Protein AF-A0A9E4AE15-F1 (afdb_monomer)

Structure (mmCIF, N/CA/C/O backbone):
data_AF-A0A9E4AE15-F1
#
_entry.id   AF-A0A9E4AE15-F1
#
loop_
_atom_site.group_PDB
_atom_site.id
_atom_site.type_symbol
_atom_site.label_atom_id
_atom_site.label_alt_id
_atom_site.label_comp_id
_atom_site.label_asym_id
_atom_site.label_entity_id
_atom_site.label_seq_id
_atom_site.pdbx_PDB_ins_code
_atom_site.Cartn_x
_atom_site.Cartn_y
_atom_site.Cartn_z
_atom_site.occupancy
_atom_site.B_iso_or_equiv
_atom_site.auth_seq_id
_atom_site.auth_comp_id
_atom_site.auth_asym_id
_atom_site.auth_atom_id
_atom_site.pdbx_PDB_model_num
ATOM 1 N N . MET A 1 1 ? 29.518 -0.902 -7.854 1.00 63.91 1 MET A N 1
ATOM 2 C CA . MET A 1 1 ? 28.592 0.048 -7.185 1.00 63.91 1 MET A CA 1
ATOM 3 C C . MET A 1 1 ? 27.172 0.017 -7.754 1.00 63.91 1 MET A C 1
ATOM 5 O O . MET A 1 1 ? 26.264 -0.222 -6.973 1.00 63.91 1 MET A O 1
ATOM 9 N N . ARG A 1 2 ? 26.954 0.190 -9.071 1.00 72.88 2 ARG A N 1
ATOM 10 C CA . ARG A 1 2 ? 25.607 0.233 -9.698 1.00 72.88 2 ARG A CA 1
ATOM 11 C C . ARG A 1 2 ? 24.702 -0.959 -9.335 1.00 72.88 2 ARG A C 1
ATOM 13 O O . ARG A 1 2 ? 23.589 -0.751 -8.871 1.00 72.88 2 ARG A O 1
ATOM 20 N N . THR A 1 3 ? 25.216 -2.186 -9.432 1.00 82.12 3 THR A N 1
ATOM 21 C CA . THR A 1 3 ? 24.470 -3.422 -9.118 1.00 82.12 3 THR A CA 1
ATOM 22 C C . THR A 1 3 ? 24.067 -3.525 -7.645 1.00 82.12 3 THR A C 1
ATOM 24 O O . THR A 1 3 ? 22.984 -4.000 -7.327 1.00 82.12 3 THR A O 1
ATOM 27 N N . PHE A 1 4 ? 24.924 -3.046 -6.737 1.00 89.56 4 PHE A N 1
ATOM 28 C CA . PHE A 1 4 ? 24.644 -3.051 -5.300 1.00 89.56 4 PHE A CA 1
ATOM 29 C C . PHE A 1 4 ? 23.526 -2.063 -4.947 1.00 89.56 4 PHE A C 1
ATOM 31 O O . PHE A 1 4 ? 22.602 -2.419 -4.225 1.00 89.56 4 PHE A O 1
ATOM 38 N N . VAL A 1 5 ? 23.574 -0.847 -5.505 1.00 88.19 5 VAL A N 1
ATOM 39 C CA . VAL A 1 5 ? 22.534 0.177 -5.301 1.00 88.19 5 VAL A CA 1
ATOM 40 C C . VAL A 1 5 ? 21.187 -0.295 -5.850 1.00 88.19 5 VAL A C 1
ATOM 42 O O . VAL A 1 5 ? 20.166 -0.156 -5.181 1.00 88.19 5 VAL A O 1
ATOM 45 N N . GLU A 1 6 ? 21.179 -0.908 -7.034 1.00 88.50 6 GLU A N 1
ATOM 46 C CA . GLU A 1 6 ? 19.962 -1.467 -7.625 1.00 88.50 6 GLU A CA 1
ATOM 47 C C . GLU A 1 6 ? 19.364 -2.589 -6.761 1.00 88.50 6 GLU A C 1
ATOM 49 O O . GLU A 1 6 ? 18.164 -2.580 -6.477 1.00 88.50 6 GLU A O 1
ATOM 54 N N . LEU A 1 7 ? 20.192 -3.528 -6.289 1.00 90.88 7 LEU A N 1
ATOM 55 C CA . LEU A 1 7 ? 19.749 -4.612 -5.410 1.00 90.88 7 LEU A CA 1
ATOM 56 C C . LEU A 1 7 ? 19.210 -4.081 -4.077 1.00 90.88 7 LEU A C 1
ATOM 58 O O . LEU A 1 7 ? 18.191 -4.568 -3.581 1.00 90.88 7 LEU A O 1
ATOM 62 N N . PHE A 1 8 ? 19.870 -3.069 -3.516 1.00 93.25 8 PHE A N 1
ATOM 63 C CA . PHE A 1 8 ? 19.439 -2.410 -2.291 1.00 93.25 8 PHE A CA 1
ATOM 64 C C . PHE A 1 8 ? 18.065 -1.753 -2.467 1.00 93.25 8 PHE A C 1
ATOM 66 O O . PHE A 1 8 ? 17.160 -2.007 -1.676 1.00 93.25 8 PHE A O 1
ATOM 73 N N . LEU A 1 9 ? 17.858 -0.988 -3.543 1.00 93.56 9 LEU A N 1
ATOM 74 C CA . LEU A 1 9 ? 16.573 -0.345 -3.839 1.00 93.56 9 LEU A CA 1
ATOM 75 C C . LEU A 1 9 ? 15.449 -1.357 -4.077 1.00 93.56 9 LEU A C 1
ATOM 77 O O . LEU A 1 9 ? 14.346 -1.177 -3.561 1.00 93.56 9 LEU A O 1
ATOM 81 N N . ARG A 1 10 ? 15.724 -2.441 -4.813 1.00 91.62 10 ARG A N 1
ATOM 82 C CA . ARG A 1 10 ? 14.761 -3.536 -5.019 1.00 91.62 10 ARG A CA 1
ATOM 83 C C . ARG A 1 10 ? 14.412 -4.228 -3.699 1.00 91.62 10 ARG A C 1
ATOM 85 O O . ARG A 1 10 ? 13.242 -4.514 -3.461 1.00 91.62 10 ARG A O 1
ATOM 92 N N . SER A 1 11 ? 15.398 -4.441 -2.825 1.00 94.69 11 SER A N 1
ATOM 93 C CA . SER A 1 11 ? 15.186 -5.001 -1.483 1.00 94.69 11 SER A CA 1
ATOM 94 C C . SER A 1 11 ? 14.332 -4.079 -0.615 1.00 94.69 11 SER A C 1
ATOM 96 O O . SER A 1 11 ? 13.367 -4.535 -0.008 1.00 94.69 11 SER A O 1
ATOM 98 N N . LEU A 1 12 ? 14.623 -2.773 -0.606 1.00 95.25 12 LEU A N 1
ATOM 99 C CA . LEU A 1 12 ? 13.816 -1.780 0.106 1.00 95.25 12 LEU A CA 1
ATOM 100 C C . LEU A 1 12 ? 12.376 -1.734 -0.414 1.00 95.25 12 LEU A C 1
ATOM 102 O O . LEU A 1 12 ? 11.444 -1.717 0.388 1.00 95.25 12 LEU A O 1
ATOM 106 N N . HIS A 1 13 ? 12.186 -1.757 -1.736 1.00 94.94 13 HIS A N 1
ATOM 107 C CA . HIS A 1 13 ? 10.857 -1.809 -2.346 1.00 94.94 13 HIS A CA 1
ATOM 108 C C . HIS A 1 13 ? 10.092 -3.064 -1.914 1.00 94.94 13 HIS A C 1
ATOM 110 O O . HIS A 1 13 ? 8.923 -2.983 -1.542 1.00 94.94 13 HIS A O 1
ATOM 116 N N . LEU A 1 14 ? 10.755 -4.224 -1.927 1.00 93.75 14 LEU A N 1
ATOM 117 C CA . LEU A 1 14 ? 10.157 -5.492 -1.523 1.00 93.75 14 LEU A CA 1
ATOM 118 C C . LEU A 1 14 ? 9.775 -5.496 -0.038 1.00 93.75 14 LEU A C 1
ATOM 120 O O . LEU A 1 14 ? 8.661 -5.893 0.295 1.00 93.75 14 LEU A O 1
ATOM 124 N N . ILE A 1 15 ? 10.653 -5.017 0.848 1.00 94.88 15 ILE A N 1
ATOM 125 C CA . ILE A 1 15 ? 10.358 -4.895 2.284 1.00 94.88 15 ILE A CA 1
ATOM 126 C C . ILE A 1 15 ? 9.158 -3.972 2.495 1.00 94.88 15 ILE A C 1
ATOM 128 O O . ILE A 1 15 ? 8.216 -4.347 3.192 1.00 94.88 15 ILE A O 1
ATOM 132 N N . ALA A 1 16 ? 9.147 -2.804 1.848 1.00 95.19 16 ALA A N 1
ATOM 133 C CA . ALA A 1 16 ? 8.023 -1.879 1.931 1.00 95.19 16 ALA A CA 1
ATOM 134 C C . ALA A 1 16 ? 6.722 -2.521 1.423 1.00 95.19 16 ALA A C 1
ATOM 136 O O . ALA A 1 16 ? 5.670 -2.329 2.029 1.00 95.19 16 ALA A O 1
ATOM 137 N N . ALA A 1 1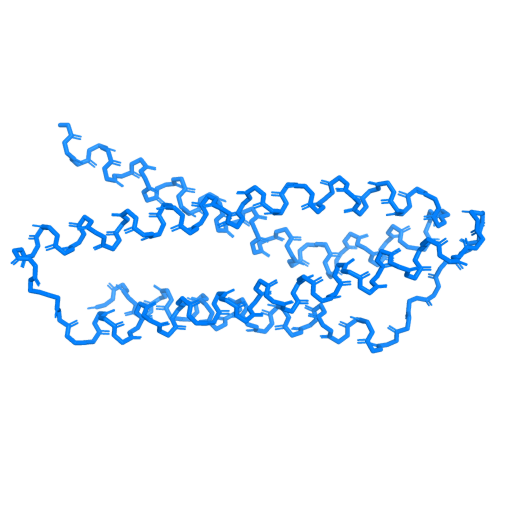7 ? 6.788 -3.340 0.368 1.00 94.25 17 ALA A N 1
ATOM 138 C CA . ALA A 1 17 ? 5.634 -4.060 -0.169 1.00 94.25 17 ALA A CA 1
ATOM 139 C C . ALA A 1 17 ? 5.111 -5.117 0.810 1.00 94.25 17 ALA A C 1
ATOM 141 O O . ALA A 1 17 ? 3.900 -5.213 1.006 1.00 94.25 17 ALA A O 1
ATOM 142 N N . ILE A 1 18 ? 6.006 -5.875 1.451 1.00 94.50 18 ILE A N 1
ATOM 143 C CA . ILE A 1 18 ? 5.655 -6.883 2.460 1.00 94.50 18 ILE A CA 1
ATOM 144 C C . ILE A 1 18 ? 5.009 -6.213 3.672 1.00 94.50 18 ILE A C 1
ATOM 146 O O . ILE A 1 18 ? 3.926 -6.622 4.088 1.00 94.50 18 ILE A O 1
ATOM 150 N N . VAL A 1 19 ? 5.633 -5.167 4.217 1.00 93.94 19 VAL A N 1
ATOM 151 C CA . VAL A 1 19 ? 5.109 -4.448 5.388 1.00 93.94 19 VAL A CA 1
ATOM 152 C C . VAL A 1 19 ? 3.771 -3.789 5.059 1.00 93.94 19 VAL A C 1
ATOM 154 O O . VAL A 1 19 ? 2.835 -3.877 5.852 1.00 93.94 19 VAL A O 1
ATOM 157 N N . TRP A 1 20 ? 3.643 -3.185 3.876 1.00 93.12 20 TRP A N 1
ATOM 158 C CA . TRP A 1 20 ? 2.395 -2.594 3.407 1.00 93.12 20 TRP A CA 1
ATOM 159 C C . TRP A 1 20 ? 1.291 -3.638 3.243 1.00 93.12 20 TRP A C 1
ATOM 161 O O . TRP A 1 20 ? 0.288 -3.614 3.953 1.00 93.12 20 TRP A O 1
ATOM 171 N N . PHE A 1 21 ? 1.450 -4.547 2.278 1.00 92.62 21 PHE A N 1
ATOM 172 C CA . PHE A 1 21 ? 0.377 -5.448 1.873 1.00 92.62 21 PHE A CA 1
ATOM 173 C C . PHE A 1 21 ? 0.124 -6.497 2.949 1.00 92.62 21 PHE A C 1
ATOM 175 O O . PHE A 1 21 ? -1.024 -6.700 3.339 1.00 92.62 21 PHE A O 1
ATOM 182 N N . GLY A 1 22 ? 1.189 -7.078 3.507 1.00 92.88 22 GLY A N 1
ATOM 183 C CA . GLY A 1 22 ? 1.102 -7.974 4.655 1.00 92.88 22 GLY A CA 1
ATOM 184 C C . GLY A 1 22 ? 0.479 -7.288 5.868 1.00 92.88 22 GLY A C 1
ATOM 185 O O . GLY A 1 22 ? -0.386 -7.874 6.511 1.00 92.88 22 GLY A O 1
ATOM 186 N N . GLY A 1 23 ? 0.817 -6.022 6.132 1.00 91.38 23 GLY A N 1
ATOM 187 C CA . GLY A 1 23 ? 0.186 -5.228 7.186 1.00 91.38 23 GLY A CA 1
ATOM 188 C C . GLY A 1 23 ? -1.309 -5.001 6.954 1.00 91.38 23 GLY A C 1
ATOM 189 O O . GLY A 1 23 ? -2.100 -5.120 7.890 1.00 91.38 23 GLY A O 1
ATOM 190 N N . VAL A 1 24 ? -1.738 -4.725 5.719 1.00 91.19 24 VAL A N 1
ATOM 191 C CA . VAL A 1 24 ? -3.166 -4.598 5.371 1.00 91.19 24 VAL A CA 1
ATOM 192 C C . VAL A 1 24 ? -3.897 -5.935 5.532 1.00 91.19 24 VAL A C 1
ATOM 194 O O . VAL A 1 24 ? -4.969 -5.958 6.136 1.00 91.19 24 VAL A O 1
ATOM 197 N N . VAL A 1 25 ? -3.322 -7.044 5.061 1.00 92.69 25 VAL A N 1
ATOM 198 C CA . VAL A 1 25 ? -3.882 -8.401 5.224 1.00 92.69 25 VAL A CA 1
ATOM 199 C C . VAL A 1 25 ? -4.024 -8.749 6.704 1.00 92.69 25 VAL A C 1
ATOM 201 O O . VAL A 1 25 ? -5.124 -9.051 7.168 1.00 92.69 25 VAL A O 1
ATOM 204 N N . PHE A 1 26 ? -2.933 -8.633 7.460 1.00 91.88 26 PHE A N 1
ATOM 205 C CA . PHE A 1 26 ? -2.894 -8.928 8.888 1.00 91.88 26 PHE A CA 1
ATOM 206 C C . PHE A 1 26 ? -3.871 -8.056 9.680 1.00 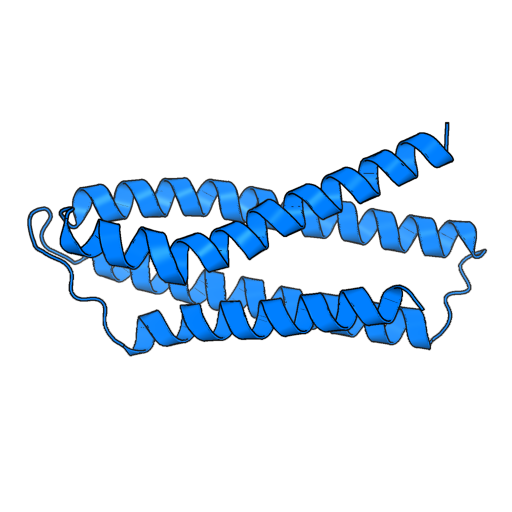91.88 26 PHE A C 1
ATOM 208 O O . PHE A 1 26 ? -4.653 -8.566 10.481 1.00 91.88 26 PHE A O 1
ATOM 215 N N . SER A 1 27 ? -3.878 -6.743 9.437 1.00 89.12 27 SER A N 1
ATOM 216 C CA . SER A 1 27 ? -4.774 -5.830 10.151 1.00 89.12 27 SER A CA 1
ATOM 217 C C . SER A 1 27 ? -6.244 -6.082 9.832 1.00 89.12 27 SER A C 1
ATOM 219 O O . SER A 1 27 ? -7.062 -6.062 10.748 1.00 89.12 27 SER A O 1
ATOM 221 N N . THR A 1 28 ? -6.583 -6.353 8.571 1.00 88.69 28 THR A N 1
ATOM 222 C CA . THR A 1 28 ? -7.977 -6.528 8.135 1.00 88.69 28 THR A CA 1
ATOM 223 C C . THR A 1 28 ? -8.559 -7.864 8.586 1.00 88.69 28 THR A C 1
ATOM 225 O O . THR A 1 28 ? -9.706 -7.904 9.026 1.00 88.69 28 THR A O 1
ATOM 228 N N . LEU A 1 29 ? -7.781 -8.946 8.489 1.00 90.31 29 LEU A N 1
ATOM 229 C CA . LEU A 1 29 ? -8.278 -10.305 8.724 1.00 90.31 29 LEU A CA 1
ATOM 230 C C . LEU A 1 29 ? -8.055 -10.802 10.154 1.00 90.31 29 LEU A C 1
ATOM 232 O O . LEU A 1 29 ? -8.801 -11.664 10.607 1.00 90.31 29 LEU A O 1
ATOM 236 N N . ILE A 1 30 ? -7.042 -10.286 10.857 1.00 92.38 30 ILE A N 1
ATOM 237 C CA . ILE A 1 30 ? -6.612 -10.833 12.151 1.00 92.38 30 ILE A CA 1
ATOM 238 C C . ILE A 1 30 ? -6.667 -9.760 13.237 1.00 92.38 30 ILE A C 1
ATOM 240 O O . ILE A 1 30 ? -7.475 -9.856 14.160 1.00 92.38 30 ILE A O 1
ATOM 244 N N . ALA A 1 31 ? -5.840 -8.716 13.134 1.00 90.62 31 ALA A N 1
ATOM 245 C CA . ALA A 1 31 ? -5.635 -7.801 14.255 1.00 90.62 31 ALA A CA 1
ATOM 246 C C . ALA A 1 31 ? -6.887 -6.978 14.583 1.00 90.62 31 ALA A C 1
ATOM 248 O O . ALA A 1 31 ? -7.342 -6.993 15.722 1.00 90.62 31 ALA A O 1
ATOM 249 N N . MET A 1 32 ? -7.484 -6.281 13.610 1.00 88.44 32 MET A N 1
ATOM 250 C CA . MET A 1 32 ? -8.643 -5.424 13.888 1.00 88.44 32 MET A CA 1
ATOM 251 C C . MET A 1 32 ? -9.870 -6.204 14.372 1.00 88.44 32 MET A C 1
ATOM 253 O O . MET A 1 32 ? -10.496 -5.729 15.315 1.00 88.44 32 MET A O 1
ATOM 257 N N . PRO A 1 33 ? -10.227 -7.379 13.815 1.00 88.50 33 PRO A N 1
ATOM 258 C CA . PRO A 1 33 ? -11.297 -8.202 14.375 1.00 88.50 33 PRO A CA 1
ATOM 259 C C . PRO A 1 33 ? -11.110 -8.525 15.863 1.00 88.50 33 PRO A C 1
ATOM 261 O O . PRO A 1 33 ? -12.057 -8.374 16.631 1.00 88.50 33 PRO A O 1
ATOM 264 N N . ILE A 1 34 ? -9.894 -8.898 16.279 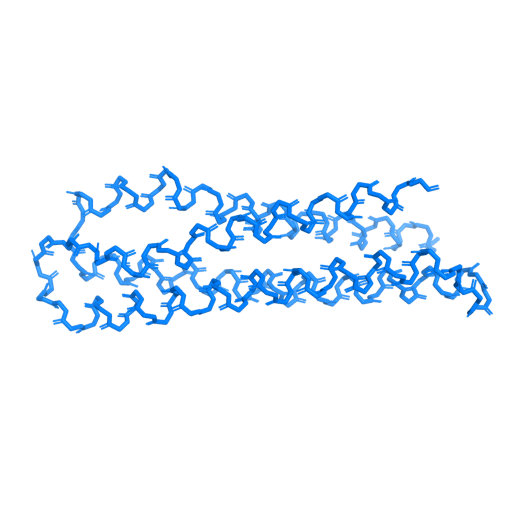1.00 90.69 34 ILE A N 1
ATOM 265 C CA . ILE A 1 34 ? -9.586 -9.232 17.678 1.00 90.69 34 ILE A CA 1
ATOM 266 C C . ILE A 1 34 ? -9.609 -7.975 18.551 1.00 90.69 34 ILE A C 1
ATOM 268 O O . ILE A 1 34 ? -10.279 -7.933 19.581 1.00 90.69 34 ILE A O 1
ATOM 272 N N . VAL A 1 35 ? -8.899 -6.925 18.140 1.00 90.88 35 VAL A N 1
ATOM 273 C CA . VAL A 1 35 ? -8.725 -5.715 18.952 1.00 90.88 35 VAL A CA 1
ATOM 274 C C . VAL A 1 35 ? -10.063 -4.986 19.140 1.00 90.88 35 VAL A C 1
ATOM 276 O O . VAL A 1 35 ? -10.358 -4.540 20.244 1.00 90.88 35 VAL A O 1
ATOM 279 N N . ARG A 1 36 ? -10.934 -4.949 18.120 1.00 89.81 36 ARG A N 1
ATOM 280 C CA . ARG A 1 36 ? -12.278 -4.333 18.206 1.00 89.81 36 ARG A CA 1
ATOM 281 C C . AR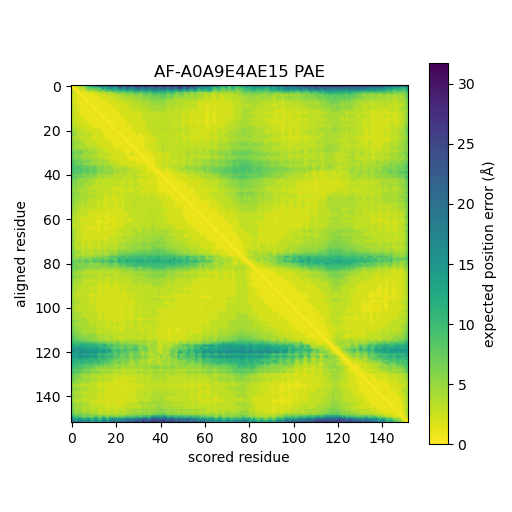G A 1 36 ? -13.200 -4.982 19.234 1.00 89.81 36 ARG A C 1
ATOM 283 O O . ARG A 1 36 ? -14.103 -4.322 19.732 1.00 89.81 36 ARG A O 1
ATOM 290 N N . GLN A 1 37 ? -13.013 -6.269 19.511 1.00 88.31 37 GLN A N 1
ATOM 291 C CA . GLN A 1 37 ? -13.834 -6.993 20.485 1.00 88.31 37 GLN A CA 1
ATOM 292 C C . GLN A 1 37 ? -13.371 -6.761 21.926 1.00 88.31 37 GLN A C 1
ATOM 294 O O . GLN A 1 37 ? -14.165 -6.924 22.851 1.00 88.31 37 GLN A O 1
ATOM 299 N N . ASN A 1 38 ? -12.101 -6.393 22.106 1.00 91.50 38 ASN A N 1
ATOM 300 C CA . ASN A 1 38 ? -11.443 -6.379 23.409 1.00 91.50 38 ASN A CA 1
ATOM 301 C C . ASN A 1 38 ? -11.082 -4.975 23.903 1.00 91.50 38 ASN A C 1
ATOM 303 O O . ASN A 1 38 ? -10.885 -4.811 25.102 1.00 91.50 38 ASN A O 1
ATOM 307 N N . LEU A 1 39 ? -11.004 -3.978 23.015 1.00 92.19 39 LEU A N 1
ATOM 308 C CA . LEU A 1 39 ? -10.613 -2.615 23.370 1.00 92.19 39 LEU A CA 1
ATOM 309 C C . LEU A 1 39 ? -11.754 -1.598 23.204 1.00 92.19 39 LEU A C 1
ATOM 311 O O . LEU A 1 39 ? -12.582 -1.740 22.297 1.00 92.19 39 LEU A O 1
ATOM 315 N N . PRO A 1 40 ? -11.780 -0.554 24.051 1.00 93.44 40 PRO A N 1
ATOM 316 C CA . PRO A 1 40 ? -12.697 0.571 23.920 1.00 93.44 40 PRO A CA 1
ATOM 317 C C . PRO A 1 40 ? -12.360 1.451 22.702 1.00 93.44 40 PRO A C 1
ATOM 319 O O . PRO A 1 40 ? -11.274 1.373 22.117 1.00 93.44 40 PRO A O 1
ATOM 322 N N . ALA A 1 41 ? -13.302 2.313 22.311 1.00 91.19 41 ALA A N 1
ATOM 323 C CA . ALA A 1 41 ? -13.182 3.172 21.131 1.00 91.19 41 ALA A CA 1
ATOM 324 C C . ALA A 1 41 ? -11.935 4.076 21.149 1.00 91.19 41 ALA A C 1
ATOM 326 O O . ALA A 1 41 ? -11.305 4.269 20.104 1.00 91.19 41 ALA A O 1
ATOM 327 N N . GLN A 1 42 ? -11.558 4.597 22.321 1.00 92.19 42 GLN A N 1
ATOM 328 C CA . GLN A 1 42 ? -10.392 5.476 22.474 1.00 92.19 42 GLN A CA 1
ATOM 329 C C . GLN A 1 42 ? -9.065 4.774 22.132 1.00 92.19 42 GLN A C 1
ATOM 331 O O . GLN A 1 42 ? -8.270 5.298 21.348 1.00 92.19 42 GLN A O 1
ATOM 336 N N . ASP A 1 43 ? -8.869 3.548 22.618 1.00 93.81 43 ASP A N 1
ATOM 337 C CA . ASP A 1 43 ? -7.642 2.780 22.382 1.00 93.81 43 ASP A CA 1
ATOM 338 C C . ASP A 1 43 ? -7.565 2.335 20.916 1.00 93.81 43 ASP A C 1
ATOM 340 O O . ASP A 1 43 ? -6.505 2.364 20.281 1.00 93.81 43 ASP A O 1
ATOM 344 N N . LEU A 1 44 ? -8.716 1.984 20.328 1.00 93.31 44 LEU A N 1
ATOM 345 C CA . LEU A 1 44 ? -8.827 1.681 18.901 1.00 93.31 44 LEU A CA 1
ATOM 346 C C . LEU A 1 44 ? -8.417 2.871 18.029 1.00 93.31 44 LEU A C 1
ATOM 348 O O . LEU A 1 44 ? -7.763 2.678 16.998 1.00 93.31 44 LEU A O 1
ATOM 352 N N . LEU A 1 45 ? -8.790 4.090 18.425 1.00 93.50 45 LEU A N 1
ATOM 353 C CA . LEU A 1 45 ? -8.437 5.312 17.708 1.00 93.50 45 LEU A CA 1
ATOM 354 C C . LEU A 1 45 ? -6.930 5.578 17.771 1.00 93.50 45 LEU A C 1
ATOM 356 O O . LEU A 1 45 ? -6.326 5.905 16.743 1.00 93.50 45 LEU A O 1
ATOM 360 N N . GLU A 1 46 ? -6.308 5.393 18.937 1.00 93.56 46 GLU A N 1
ATOM 361 C CA . GLU A 1 46 ? -4.860 5.546 19.093 1.00 93.56 46 GLU A CA 1
ATOM 362 C C . GLU A 1 46 ? -4.094 4.541 18.218 1.00 93.56 46 GLU A C 1
ATOM 364 O O . GLU A 1 46 ? -3.232 4.929 17.416 1.00 93.56 46 GLU A O 1
ATOM 369 N N . ILE A 1 47 ? -4.460 3.256 18.299 1.00 92.62 47 ILE A N 1
ATOM 370 C CA . ILE A 1 47 ? -3.857 2.186 17.493 1.00 92.62 47 ILE A CA 1
ATOM 371 C C . ILE A 1 47 ? -4.022 2.484 16.000 1.00 92.62 47 ILE A C 1
ATOM 373 O O . ILE A 1 47 ? -3.057 2.388 15.233 1.00 92.62 47 ILE A O 1
ATOM 377 N N . HIS A 1 48 ? -5.223 2.889 15.575 1.00 92.19 48 HIS A N 1
ATOM 378 C CA . HIS A 1 48 ? -5.498 3.225 14.178 1.00 92.19 48 HIS A CA 1
ATOM 379 C C . HIS A 1 48 ? -4.650 4.402 13.688 1.00 92.19 48 HIS A C 1
ATOM 381 O O . HIS A 1 48 ? -4.084 4.341 12.594 1.00 92.19 48 HIS A O 1
ATOM 387 N N . ASN A 1 49 ? -4.501 5.456 14.492 1.00 92.69 49 ASN A N 1
ATOM 388 C CA . ASN A 1 49 ? -3.694 6.623 14.132 1.00 92.69 49 ASN A CA 1
ATOM 389 C C . ASN A 1 49 ? -2.203 6.282 14.005 1.00 92.69 49 ASN A C 1
ATOM 391 O O . ASN A 1 49 ? -1.553 6.717 13.044 1.00 92.69 49 ASN A O 1
ATOM 395 N N . ARG A 1 50 ? -1.676 5.452 14.914 1.00 92.12 50 ARG A N 1
ATOM 396 C CA . ARG A 1 50 ? -0.299 4.937 14.842 1.00 92.12 50 ARG A CA 1
ATOM 397 C C . ARG A 1 50 ? -0.088 4.092 13.589 1.00 92.12 50 ARG A C 1
ATOM 399 O O . ARG A 1 50 ? 0.857 4.331 12.836 1.00 92.12 50 ARG A O 1
ATOM 406 N N . PHE A 1 51 ? -0.999 3.161 13.311 1.00 89.62 51 PHE A N 1
ATOM 407 C CA . PHE A 1 51 ? -0.940 2.330 12.108 1.00 89.62 51 PHE A CA 1
ATOM 408 C C . PHE A 1 51 ? -1.011 3.176 10.829 1.00 89.62 51 PHE A C 1
ATOM 410 O O . PHE A 1 51 ? -0.226 2.985 9.900 1.00 89.62 51 PHE A O 1
ATOM 417 N N . ARG A 1 52 ? -1.880 4.193 10.801 1.00 91.12 52 ARG A N 1
ATOM 418 C CA . ARG A 1 52 ? -2.026 5.109 9.663 1.00 91.12 52 ARG A CA 1
ATOM 419 C C . ARG A 1 52 ? -0.741 5.878 9.350 1.00 91.12 52 ARG A C 1
ATOM 421 O O . ARG A 1 52 ? -0.494 6.209 8.189 1.00 91.12 52 ARG A O 1
ATOM 428 N N . HIS A 1 53 ? 0.060 6.218 10.359 1.00 92.25 53 HIS A N 1
ATOM 429 C CA . HIS A 1 53 ? 1.359 6.857 10.150 1.00 92.25 53 HIS A CA 1
ATOM 430 C C . HIS A 1 53 ? 2.339 5.917 9.432 1.00 92.25 53 HIS A C 1
ATOM 432 O O . HIS A 1 53 ? 2.858 6.281 8.377 1.00 92.25 53 HIS A O 1
ATOM 438 N N . TRP A 1 54 ? 2.505 4.694 9.941 1.00 91.94 54 TRP A N 1
ATOM 439 C CA . TRP A 1 54 ? 3.384 3.684 9.343 1.00 91.94 54 TRP A CA 1
ATOM 440 C C . TRP A 1 54 ? 2.986 3.311 7.927 1.00 91.94 54 TRP A C 1
ATOM 442 O O . TRP A 1 54 ? 3.838 3.261 7.042 1.00 91.94 54 TRP A O 1
ATOM 452 N N . ILE A 1 55 ? 1.688 3.118 7.699 1.00 89.94 55 ILE A N 1
ATOM 453 C CA . ILE A 1 55 ? 1.184 2.842 6.365 1.00 89.94 55 ILE A CA 1
ATOM 454 C C . ILE A 1 55 ? 1.553 4.006 5.444 1.00 89.94 55 ILE A C 1
ATOM 456 O O . ILE A 1 55 ? 2.298 3.789 4.504 1.00 89.94 55 ILE A O 1
ATOM 460 N N . ARG A 1 56 ? 1.209 5.265 5.747 1.00 92.19 56 ARG A N 1
ATOM 461 C CA . ARG A 1 56 ? 1.608 6.405 4.889 1.00 92.19 56 ARG A CA 1
ATOM 462 C C . ARG A 1 56 ? 3.104 6.434 4.556 1.00 92.19 56 ARG A C 1
ATOM 464 O O . ARG A 1 56 ? 3.445 6.704 3.405 1.00 92.19 56 ARG A O 1
ATOM 471 N N . LEU A 1 57 ? 3.978 6.131 5.514 1.00 94.25 57 LEU A N 1
ATOM 472 C CA . LEU A 1 57 ? 5.419 6.031 5.267 1.00 94.25 57 LEU A CA 1
ATOM 473 C C . LEU A 1 57 ? 5.729 4.951 4.217 1.00 94.25 57 LEU A C 1
ATOM 475 O O . LEU A 1 57 ? 6.438 5.220 3.247 1.00 94.25 57 LEU A O 1
ATOM 479 N N . MET A 1 58 ? 5.120 3.772 4.345 1.00 94.50 58 MET A N 1
ATOM 480 C CA . MET A 1 58 ? 5.245 2.685 3.373 1.00 94.50 58 MET A CA 1
ATOM 481 C C . MET A 1 58 ? 4.673 3.038 1.977 1.00 94.50 58 MET A C 1
ATOM 483 O O . MET A 1 58 ? 5.288 2.618 0.999 1.00 94.50 58 MET A O 1
ATOM 487 N N . ILE A 1 59 ? 3.592 3.846 1.834 1.00 93.56 59 ILE A N 1
ATOM 488 C CA . ILE A 1 59 ? 3.127 4.331 0.495 1.00 93.56 59 ILE A CA 1
ATOM 489 C C . ILE A 1 59 ? 4.289 5.040 -0.176 1.00 93.56 59 ILE A C 1
ATOM 491 O O . ILE A 1 59 ? 4.653 4.737 -1.309 1.00 93.56 59 ILE A O 1
ATOM 495 N N . ASN A 1 60 ? 4.825 6.036 0.528 1.00 95.38 60 ASN A N 1
ATOM 496 C CA . ASN A 1 60 ? 5.825 6.933 -0.024 1.00 95.38 60 ASN A CA 1
ATOM 497 C C . ASN A 1 60 ? 7.082 6.151 -0.390 1.00 95.38 60 ASN A C 1
ATOM 499 O O . ASN A 1 60 ? 7.617 6.324 -1.481 1.00 95.38 60 ASN A O 1
ATOM 503 N N . MET A 1 61 ? 7.496 5.226 0.477 1.00 96.06 61 MET A N 1
ATOM 504 C CA . MET A 1 61 ? 8.622 4.343 0.205 1.00 96.06 61 MET A CA 1
ATOM 505 C C . MET A 1 61 ? 8.390 3.495 -1.050 1.00 96.06 61 MET A C 1
ATOM 507 O O . MET A 1 61 ? 9.284 3.416 -1.888 1.00 96.06 61 MET A O 1
ATOM 511 N N . LEU A 1 62 ? 7.196 2.921 -1.230 1.00 95.94 62 LEU A N 1
ATOM 512 C CA . LEU A 1 62 ? 6.840 2.142 -2.420 1.00 95.94 62 LEU A CA 1
ATOM 513 C C . LEU A 1 62 ? 6.826 2.973 -3.702 1.00 95.94 62 LEU A C 1
ATOM 515 O O . LEU A 1 62 ? 7.375 2.528 -4.709 1.00 95.94 62 LEU A O 1
ATOM 519 N N . LEU A 1 63 ? 6.242 4.172 -3.667 1.00 95.38 63 LEU A N 1
ATOM 520 C CA . LEU A 1 63 ? 6.201 5.072 -4.821 1.00 95.38 63 LEU A CA 1
ATOM 521 C C . LEU A 1 63 ? 7.603 5.531 -5.223 1.00 95.38 63 LEU A C 1
ATOM 523 O O . LEU A 1 63 ? 7.962 5.441 -6.395 1.00 95.38 63 LEU A O 1
ATOM 527 N N . LEU A 1 64 ? 8.411 5.966 -4.253 1.00 96.06 64 LEU A N 1
ATOM 528 C CA . LEU A 1 64 ? 9.772 6.438 -4.501 1.00 96.06 64 LEU A CA 1
ATOM 529 C C . LEU A 1 64 ? 10.654 5.311 -5.034 1.00 96.06 64 LEU A C 1
ATOM 531 O O . LEU A 1 64 ? 11.234 5.429 -6.109 1.00 96.06 64 LEU A O 1
ATOM 535 N N . THR A 1 65 ? 10.725 4.190 -4.314 1.00 95.38 65 THR A N 1
ATOM 536 C CA . THR A 1 65 ? 11.567 3.061 -4.734 1.00 95.38 65 THR A CA 1
ATOM 537 C C . THR A 1 65 ? 11.068 2.434 -6.035 1.00 95.38 65 THR A C 1
ATOM 539 O O . THR A 1 65 ? 11.883 2.075 -6.878 1.00 95.38 65 THR A O 1
ATOM 542 N N . GLY A 1 66 ? 9.751 2.362 -6.253 1.00 92.88 66 GLY A N 1
ATOM 543 C CA . GLY A 1 66 ? 9.163 1.863 -7.497 1.00 92.88 66 GLY A CA 1
ATOM 544 C C . GLY A 1 66 ? 9.481 2.760 -8.692 1.00 92.88 66 GLY A C 1
ATOM 545 O O . GLY A 1 66 ? 9.909 2.259 -9.731 1.00 92.88 66 GLY A O 1
ATOM 546 N N . GLY A 1 67 ? 9.354 4.080 -8.529 1.00 93.50 67 GLY A N 1
ATOM 547 C CA . GLY A 1 67 ? 9.729 5.054 -9.554 1.00 93.50 67 GLY A CA 1
ATOM 548 C C . GLY A 1 67 ? 11.217 4.994 -9.899 1.00 93.50 67 GLY A C 1
ATOM 549 O O . GLY A 1 67 ? 11.573 4.955 -11.075 1.00 93.50 67 GLY A O 1
ATOM 550 N N . ILE A 1 68 ? 12.088 4.891 -8.888 1.00 94.25 68 ILE A N 1
ATOM 551 C CA . ILE A 1 68 ? 13.533 4.739 -9.106 1.00 94.25 68 ILE A CA 1
ATOM 552 C C . ILE A 1 68 ? 13.842 3.424 -9.836 1.00 94.25 68 ILE A C 1
ATOM 554 O O . ILE A 1 68 ? 14.665 3.421 -10.746 1.00 94.25 68 ILE A O 1
ATOM 558 N N . VAL A 1 69 ? 13.183 2.312 -9.492 1.00 91.19 69 VAL A N 1
ATOM 559 C CA . VAL A 1 69 ? 13.382 1.029 -10.190 1.00 91.19 69 VAL A CA 1
ATOM 560 C C . VAL A 1 69 ? 12.975 1.129 -11.661 1.00 91.19 69 VAL A C 1
ATOM 562 O O . VAL A 1 69 ? 13.741 0.693 -12.517 1.00 91.19 69 VAL A O 1
ATOM 565 N N . ILE A 1 70 ? 11.825 1.739 -11.971 1.00 90.69 70 ILE A N 1
ATOM 566 C CA . ILE A 1 70 ? 11.396 1.967 -13.363 1.00 90.69 70 ILE A CA 1
ATOM 567 C C . ILE A 1 70 ? 12.428 2.824 -14.104 1.00 90.69 70 ILE A C 1
ATOM 569 O O . ILE A 1 70 ? 12.824 2.485 -15.218 1.00 90.69 70 ILE A O 1
ATOM 573 N N . PHE A 1 71 ? 12.911 3.896 -13.471 1.00 91.12 71 PHE A N 1
ATOM 574 C CA . PHE A 1 71 ? 13.940 4.757 -14.048 1.00 91.12 71 PHE A CA 1
ATOM 575 C C . PHE A 1 71 ? 15.252 4.007 -14.309 1.00 91.12 71 PHE A C 1
ATOM 577 O O . PHE A 1 71 ? 15.833 4.156 -15.378 1.00 91.12 71 PHE A O 1
ATOM 584 N N . ILE A 1 72 ? 15.705 3.161 -13.377 1.00 89.25 72 ILE A N 1
ATOM 585 C CA . ILE A 1 72 ? 16.903 2.330 -13.566 1.00 89.25 72 ILE A CA 1
ATOM 586 C C . ILE A 1 72 ? 16.712 1.372 -14.745 1.00 89.25 72 ILE A C 1
ATOM 588 O O . ILE A 1 72 ? 17.623 1.231 -15.557 1.00 89.25 72 ILE A O 1
ATOM 592 N N . VAL A 1 73 ? 15.543 0.738 -14.872 1.00 88.25 73 VAL A N 1
ATOM 593 C CA . VAL A 1 73 ? 15.250 -0.153 -16.006 1.00 88.25 73 VAL A CA 1
ATOM 594 C C . VAL A 1 73 ? 15.277 0.619 -17.327 1.00 88.25 73 VAL A C 1
ATOM 596 O O . VAL A 1 73 ? 15.918 0.163 -18.273 1.00 88.25 73 VAL A O 1
ATOM 599 N N . ALA A 1 74 ? 14.666 1.804 -17.382 1.00 89.25 74 ALA A N 1
ATOM 600 C CA . ALA A 1 74 ? 14.709 2.675 -18.557 1.00 89.25 74 ALA A CA 1
ATOM 601 C C . ALA A 1 74 ? 16.149 3.090 -18.898 1.00 89.25 74 ALA A C 1
ATOM 603 O O . ALA A 1 74 ? 16.606 2.916 -20.022 1.00 89.25 74 ALA A O 1
ATOM 604 N N . TRP A 1 75 ? 16.915 3.542 -17.907 1.00 89.38 75 TRP A N 1
ATOM 605 C CA . TRP A 1 75 ? 18.312 3.938 -18.082 1.00 89.38 75 TRP A CA 1
ATOM 606 C C . TRP A 1 75 ? 19.199 2.776 -18.560 1.00 89.38 75 TRP A C 1
ATOM 608 O O . TRP A 1 75 ? 20.060 2.954 -19.418 1.00 89.38 75 TRP A O 1
ATOM 618 N N . ASN A 1 76 ? 18.980 1.565 -18.038 1.00 87.81 76 ASN A N 1
ATOM 619 C CA . ASN A 1 76 ? 19.697 0.354 -18.451 1.00 87.81 76 ASN A CA 1
ATOM 620 C C . ASN A 1 76 ? 19.309 -0.122 -19.865 1.00 87.81 76 ASN A C 1
ATOM 622 O O . ASN A 1 76 ? 20.049 -0.907 -20.451 1.00 87.81 76 ASN A O 1
ATOM 626 N N . SER A 1 77 ? 18.172 0.333 -20.398 1.00 86.31 77 SER A N 1
ATOM 627 C CA . SER A 1 77 ? 17.657 -0.008 -21.731 1.00 86.31 77 SER A CA 1
ATOM 628 C C . SER A 1 77 ? 17.794 1.143 -22.733 1.00 86.31 77 SER A C 1
ATOM 630 O O . SER A 1 77 ? 17.080 1.173 -23.724 1.00 86.31 77 SER A O 1
ATOM 632 N N . ASN A 1 78 ? 18.695 2.107 -22.493 1.00 89.75 78 ASN A N 1
ATOM 633 C CA . ASN A 1 78 ? 18.866 3.295 -23.344 1.00 89.75 78 ASN A CA 1
ATOM 634 C C . ASN A 1 78 ? 17.558 4.082 -23.566 1.00 89.75 78 ASN A C 1
ATOM 636 O O . ASN A 1 78 ? 17.357 4.684 -24.614 1.00 89.75 78 ASN A O 1
ATOM 640 N N . MET A 1 79 ? 16.677 4.087 -22.562 1.00 87.62 79 MET A N 1
ATOM 641 C CA . MET A 1 79 ? 15.323 4.656 -22.589 1.00 87.62 79 MET A CA 1
ATOM 642 C C . MET A 1 79 ? 14.333 3.954 -23.532 1.00 87.62 79 MET A C 1
ATOM 644 O O . MET A 1 79 ? 13.218 4.441 -23.716 1.00 87.62 79 MET A O 1
ATOM 648 N N . GLU A 1 80 ? 14.677 2.780 -24.062 1.00 88.12 80 GLU A N 1
ATOM 649 C CA . GLU A 1 80 ? 13.803 1.958 -24.899 1.00 88.12 80 GLU A CA 1
ATOM 650 C C . GLU A 1 80 ? 13.103 0.881 -24.057 1.00 88.12 80 GLU A C 1
ATOM 652 O O . GLU A 1 80 ? 13.527 -0.273 -23.956 1.00 88.12 80 GLU A O 1
ATOM 657 N N . LEU A 1 81 ? 11.992 1.260 -23.423 1.00 86.00 81 LEU A N 1
ATOM 658 C CA . LEU A 1 81 ? 11.158 0.317 -22.682 1.00 86.00 81 LEU A CA 1
ATOM 659 C C . LEU A 1 81 ? 10.246 -0.467 -23.631 1.00 86.00 81 LEU A C 1
ATOM 661 O O . LEU A 1 81 ? 9.496 0.109 -24.417 1.00 86.00 81 LEU A O 1
ATOM 665 N N . LYS A 1 82 ? 10.236 -1.798 -23.493 1.00 89.06 82 LYS A N 1
ATOM 666 C CA . LYS A 1 82 ? 9.257 -2.652 -24.178 1.00 89.06 82 LYS A CA 1
ATOM 667 C C . LYS A 1 82 ? 7.835 -2.242 -23.786 1.00 89.06 82 LYS A C 1
ATOM 669 O O . LYS A 1 82 ? 7.547 -2.049 -22.601 1.00 89.06 82 LYS A O 1
ATOM 674 N N . SER A 1 83 ? 6.926 -2.190 -24.760 1.00 89.62 83 SER A N 1
ATOM 675 C CA . SER A 1 83 ? 5.525 -1.809 -24.530 1.00 89.62 83 SER A CA 1
ATOM 676 C C . SER A 1 83 ? 4.844 -2.690 -23.480 1.00 89.62 83 SER A C 1
ATOM 678 O O . SER A 1 83 ? 4.119 -2.178 -22.634 1.00 89.62 83 SER A O 1
ATOM 680 N N . GLU A 1 84 ? 5.133 -3.993 -23.466 1.00 90.25 84 GLU A N 1
ATOM 681 C CA . GLU A 1 84 ? 4.616 -4.929 -22.457 1.00 90.25 84 GLU A CA 1
ATOM 682 C C . GLU A 1 84 ? 5.033 -4.534 -21.035 1.00 90.25 84 GLU A C 1
ATOM 684 O O . GLU A 1 84 ? 4.192 -4.437 -20.141 1.00 90.25 84 GLU A O 1
ATOM 689 N N . TYR A 1 85 ? 6.317 -4.216 -20.832 1.00 89.56 85 TYR A N 1
ATOM 690 C CA . TYR A 1 85 ? 6.828 -3.760 -19.539 1.00 89.56 85 TYR A CA 1
ATOM 691 C C . TYR A 1 85 ? 6.128 -2.475 -19.083 1.00 89.56 85 TYR A C 1
ATOM 693 O O . TYR A 1 85 ? 5.748 -2.357 -17.915 1.00 89.56 85 TYR A O 1
ATOM 701 N N . MET A 1 86 ? 5.926 -1.521 -19.999 1.00 91.06 86 MET A N 1
ATOM 702 C CA . MET A 1 86 ? 5.215 -0.275 -19.702 1.00 91.06 86 MET A CA 1
ATOM 703 C C . MET A 1 86 ? 3.759 -0.526 -19.312 1.00 91.06 86 MET A C 1
ATOM 705 O O . MET A 1 86 ? 3.307 0.020 -18.307 1.00 91.06 86 MET A O 1
ATOM 709 N N . ILE A 1 87 ? 3.042 -1.365 -20.065 1.00 93.31 87 ILE A N 1
ATOM 710 C CA . ILE A 1 87 ? 1.635 -1.693 -19.803 1.00 93.31 87 ILE A CA 1
ATOM 711 C C . ILE A 1 87 ? 1.495 -2.353 -18.430 1.00 93.31 87 ILE A C 1
ATOM 713 O O . ILE A 1 87 ? 0.691 -1.894 -17.617 1.00 93.31 87 ILE A O 1
ATOM 717 N N . TYR A 1 88 ? 2.302 -3.373 -18.123 1.00 93.25 88 TYR A N 1
ATOM 718 C CA . TYR A 1 88 ? 2.229 -4.049 -16.825 1.00 93.25 88 TYR A CA 1
ATOM 719 C C . TYR A 1 88 ? 2.668 -3.149 -15.667 1.00 93.25 88 TYR A C 1
ATOM 721 O O . TYR A 1 88 ? 2.054 -3.185 -14.599 1.00 93.25 88 TYR A O 1
ATOM 729 N N . SER A 1 89 ? 3.678 -2.298 -15.866 1.00 92.00 89 SER A N 1
ATOM 730 C CA . SER A 1 89 ? 4.106 -1.328 -14.850 1.00 92.00 89 SER A CA 1
ATOM 731 C C . SER A 1 89 ? 3.026 -0.280 -14.577 1.00 92.00 89 SER A C 1
ATOM 733 O O . SER A 1 89 ? 2.737 0.015 -13.416 1.00 92.00 89 SER A O 1
ATOM 735 N N . ALA A 1 90 ? 2.382 0.239 -15.626 1.00 94.62 90 ALA A N 1
ATOM 736 C CA . ALA A 1 90 ? 1.282 1.190 -15.513 1.00 94.62 90 ALA A CA 1
ATOM 737 C C . ALA A 1 90 ? 0.053 0.554 -14.848 1.00 94.62 90 ALA A C 1
ATOM 739 O O . ALA A 1 90 ? -0.510 1.135 -13.922 1.00 94.62 90 ALA A O 1
ATOM 740 N N . ALA A 1 91 ? -0.323 -0.663 -15.251 1.00 95.94 91 ALA A N 1
ATOM 741 C CA . ALA A 1 91 ? -1.433 -1.402 -14.653 1.00 95.94 91 ALA A CA 1
ATOM 742 C C . ALA A 1 91 ? -1.175 -1.719 -13.170 1.00 95.94 91 ALA A C 1
ATOM 744 O O . ALA A 1 91 ? -2.052 -1.508 -12.328 1.00 95.94 91 ALA A O 1
ATOM 745 N N . LYS A 1 92 ? 0.052 -2.134 -12.821 1.00 94.75 92 LYS A N 1
ATOM 746 C CA . LYS A 1 92 ? 0.481 -2.331 -11.430 1.00 94.75 92 LYS A CA 1
ATOM 747 C C . LYS A 1 92 ? 0.374 -1.037 -10.623 1.00 94.75 92 LYS A C 1
ATOM 749 O O . LYS A 1 92 ? -0.137 -1.063 -9.504 1.00 94.75 92 LYS A O 1
ATOM 754 N N . LEU A 1 93 ? 0.843 0.085 -11.171 1.00 95.62 93 LEU A N 1
ATOM 755 C CA . LEU A 1 93 ? 0.794 1.382 -10.495 1.00 95.62 93 LEU A CA 1
ATOM 756 C C . LEU A 1 93 ? -0.648 1.875 -10.315 1.00 95.62 93 LEU A C 1
ATOM 758 O O . LEU A 1 93 ? -0.991 2.362 -9.240 1.00 95.62 93 LEU A O 1
ATOM 762 N N . ALA A 1 94 ? -1.508 1.693 -11.319 1.00 96.88 94 ALA A N 1
ATOM 763 C CA . ALA A 1 94 ? -2.929 2.017 -11.231 1.00 96.88 94 ALA A CA 1
ATOM 764 C C . ALA A 1 94 ? -3.637 1.169 -10.161 1.00 96.88 94 ALA A C 1
ATOM 766 O O . ALA A 1 94 ? -4.345 1.711 -9.311 1.00 96.88 94 ALA A O 1
ATOM 767 N N . ALA A 1 95 ? -3.387 -0.144 -10.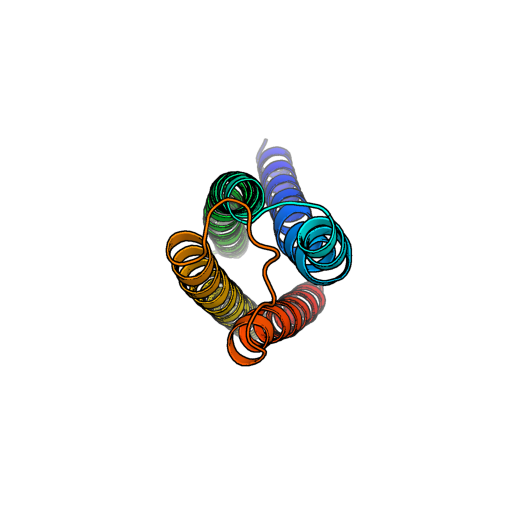137 1.00 96.75 95 ALA A N 1
ATOM 768 C CA . ALA A 1 95 ? -3.912 -1.039 -9.107 1.00 96.75 95 ALA A CA 1
ATOM 769 C C . ALA A 1 95 ? -3.403 -0.663 -7.703 1.00 96.75 95 ALA A C 1
ATOM 771 O O . ALA A 1 95 ? -4.169 -0.690 -6.738 1.00 96.75 95 ALA A O 1
ATOM 772 N N . PHE A 1 96 ? -2.138 -0.246 -7.583 1.00 96.31 96 PHE A N 1
ATOM 773 C CA . PHE A 1 96 ? -1.583 0.263 -6.328 1.00 96.31 96 PHE A CA 1
ATOM 774 C C . PHE A 1 96 ? -2.255 1.575 -5.904 1.00 96.31 96 PHE A C 1
ATOM 776 O O . PHE A 1 96 ? -2.585 1.741 -4.731 1.00 96.31 96 PHE A O 1
ATOM 783 N N . GLY A 1 97 ? -2.526 2.478 -6.848 1.00 96.38 97 GLY A N 1
ATOM 784 C CA . GLY A 1 97 ? -3.286 3.703 -6.606 1.00 96.38 97 GLY A CA 1
ATOM 785 C C . GLY A 1 97 ? -4.698 3.420 -6.087 1.00 96.38 97 GLY A C 1
ATOM 786 O O . GLY A 1 97 ? -5.105 4.005 -5.084 1.00 96.38 97 GLY A O 1
ATOM 787 N N . LEU A 1 98 ? -5.414 2.471 -6.699 1.00 97.25 98 LEU A N 1
ATOM 788 C CA . LEU A 1 98 ? -6.728 2.016 -6.222 1.00 97.25 98 LEU A CA 1
ATOM 789 C C . LEU A 1 98 ? -6.645 1.404 -4.822 1.00 97.25 98 LEU A C 1
ATOM 791 O O . LEU A 1 98 ? -7.451 1.735 -3.952 1.00 97.25 98 LEU A O 1
ATOM 795 N N . MET A 1 99 ? -5.639 0.566 -4.574 1.00 95.88 99 MET A N 1
ATOM 796 C CA . MET A 1 99 ? -5.391 -0.004 -3.253 1.00 95.88 99 MET A CA 1
ATOM 797 C C . MET A 1 99 ? -5.181 1.096 -2.200 1.00 95.88 99 MET A C 1
ATOM 799 O O . MET A 1 99 ? -5.825 1.080 -1.150 1.00 95.88 99 MET A O 1
ATOM 803 N N . ALA A 1 100 ? -4.308 2.068 -2.475 1.00 95.50 100 ALA A N 1
ATOM 804 C CA . ALA A 1 100 ? -4.035 3.185 -1.576 1.00 95.50 100 ALA A CA 1
ATOM 805 C C . ALA A 1 100 ? -5.275 4.067 -1.354 1.00 95.50 100 ALA A C 1
ATOM 807 O O . ALA A 1 100 ? -5.528 4.498 -0.225 1.00 95.50 100 ALA A O 1
ATOM 808 N N . LEU A 1 101 ? -6.073 4.290 -2.402 1.00 96.12 101 LEU A N 1
ATOM 809 C CA . LEU A 1 101 ? -7.331 5.030 -2.335 1.00 96.12 101 LEU A CA 1
ATOM 810 C C . LEU A 1 101 ? -8.343 4.328 -1.425 1.00 96.12 101 LEU A C 1
ATOM 812 O O . LEU A 1 101 ? -8.850 4.951 -0.491 1.00 96.12 101 LEU A O 1
ATOM 816 N N . PHE A 1 102 ? -8.618 3.041 -1.650 1.00 96.56 102 PHE A N 1
ATOM 817 C CA . PHE A 1 102 ? -9.565 2.288 -0.826 1.00 96.56 102 PHE A CA 1
ATOM 818 C C . PHE A 1 10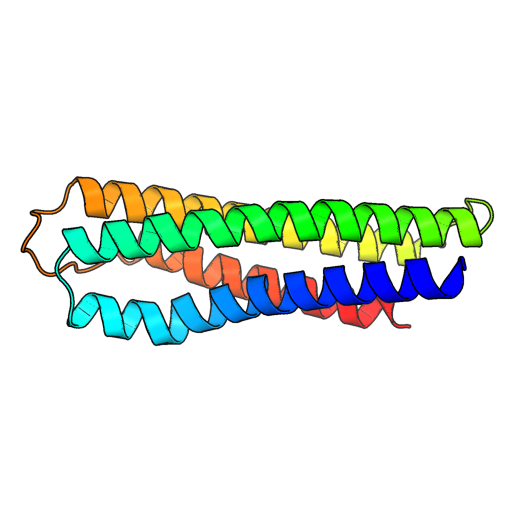2 ? -9.114 2.205 0.628 1.00 96.56 102 PHE A C 1
ATOM 820 O O . PHE A 1 102 ? -9.936 2.389 1.528 1.00 96.56 102 PHE A O 1
ATOM 827 N N . TRP A 1 103 ? -7.813 2.032 0.874 1.00 95.12 103 TRP A N 1
ATOM 828 C CA . TRP A 1 103 ? -7.286 2.069 2.233 1.00 95.12 103 TRP A CA 1
ATOM 829 C C . TRP A 1 103 ? -7.453 3.454 2.867 1.00 95.12 103 TRP A C 1
ATOM 831 O O . TRP A 1 103 ? -7.825 3.561 4.035 1.00 95.12 103 TRP A O 1
ATOM 841 N N . GLY A 1 104 ? -7.218 4.524 2.104 1.00 94.75 104 GLY A N 1
ATOM 842 C CA . GLY A 1 104 ? -7.418 5.900 2.553 1.00 94.75 104 GLY A CA 1
ATOM 843 C C . GLY A 1 104 ? -8.874 6.188 2.923 1.00 94.75 104 GLY A C 1
ATOM 844 O O . GLY A 1 104 ? -9.128 6.750 3.991 1.00 94.75 104 GLY A O 1
ATOM 845 N N . LEU A 1 105 ? -9.821 5.745 2.090 1.00 95.62 105 LEU A N 1
ATOM 846 C CA . LEU A 1 105 ? -11.261 5.847 2.347 1.00 95.62 105 LEU A CA 1
ATOM 847 C C . LEU A 1 105 ? -11.657 5.053 3.594 1.00 95.62 105 LEU A C 1
ATOM 849 O O . LEU A 1 105 ? -12.253 5.618 4.511 1.00 95.62 105 LEU A O 1
ATOM 853 N N . TYR A 1 106 ? -11.253 3.781 3.675 1.00 94.50 106 TYR A N 1
ATOM 854 C CA . TYR A 1 106 ? -11.438 2.949 4.864 1.00 94.50 106 TYR A CA 1
ATOM 855 C C . TYR A 1 106 ? -10.914 3.651 6.121 1.00 94.50 106 TYR A C 1
ATOM 857 O O . TYR A 1 106 ? -11.639 3.812 7.101 1.00 94.50 106 TYR A O 1
ATOM 865 N N . SER A 1 107 ? -9.663 4.114 6.078 1.00 93.75 107 SER A N 1
ATOM 866 C CA . SER A 1 107 ? -8.980 4.743 7.205 1.00 93.75 107 SER A CA 1
ATOM 867 C C . SER A 1 107 ? -9.661 6.039 7.643 1.00 93.75 107 SER A C 1
ATOM 869 O O . SER A 1 107 ? -9.769 6.289 8.845 1.00 93.75 107 SER A O 1
ATOM 871 N N . SER A 1 108 ? -10.137 6.846 6.692 1.00 94.75 108 SER A N 1
ATOM 872 C CA . SER A 1 108 ? -10.835 8.104 6.961 1.00 94.75 108 SER A CA 1
ATOM 873 C C . SER A 1 108 ? -12.209 7.870 7.589 1.00 94.75 108 SER A C 1
ATOM 875 O O . SER A 1 108 ? -12.484 8.427 8.653 1.00 94.75 108 SER A O 1
ATOM 877 N N . PHE A 1 109 ? -13.037 7.007 6.991 1.00 95.12 109 PHE A N 1
ATOM 878 C CA . PHE A 1 109 ? -14.366 6.702 7.524 1.00 95.12 109 PHE A CA 1
ATOM 879 C C . PHE A 1 109 ? -14.289 6.004 8.879 1.00 95.12 109 PHE A C 1
ATOM 881 O O . PHE A 1 109 ? -15.017 6.375 9.797 1.00 95.12 109 PHE A O 1
ATOM 888 N N . TYR A 1 110 ? -13.378 5.040 9.032 1.00 93.00 110 TYR A N 1
ATOM 889 C CA . TYR A 1 110 ? -13.195 4.330 10.294 1.00 93.00 110 TYR A CA 1
ATOM 890 C C . TYR A 1 110 ? -12.733 5.266 11.414 1.00 93.00 110 TYR A C 1
ATOM 892 O O . TYR A 1 110 ? -13.294 5.234 12.504 1.00 93.00 110 TYR A O 1
ATOM 900 N N . ARG A 1 111 ? -11.772 6.156 11.136 1.00 93.81 111 ARG A N 1
ATOM 901 C CA . ARG A 1 111 ? -11.326 7.160 12.109 1.00 93.81 111 ARG A CA 1
ATOM 902 C C . ARG A 1 111 ? -12.469 8.082 12.531 1.00 93.81 111 ARG A C 1
ATOM 904 O O . ARG A 1 111 ? -12.679 8.260 13.723 1.00 93.81 111 ARG A O 1
ATOM 911 N N . ARG A 1 112 ? -13.212 8.634 11.566 1.00 93.50 112 ARG A N 1
ATOM 912 C CA . ARG A 1 112 ? -14.344 9.528 11.850 1.00 93.50 112 ARG A CA 1
ATOM 913 C C . ARG A 1 112 ? -15.407 8.828 12.697 1.00 93.50 112 ARG A C 1
ATOM 915 O O . ARG A 1 112 ? -15.960 9.437 13.600 1.00 93.50 112 ARG A O 1
ATOM 922 N N . TYR A 1 113 ? -15.663 7.551 12.419 1.00 92.19 113 TYR A N 1
ATOM 923 C CA . TYR A 1 113 ? -16.591 6.742 13.201 1.00 92.19 113 TYR A CA 1
ATOM 924 C C . TYR A 1 113 ? -16.125 6.569 14.655 1.00 92.19 113 TYR A C 1
ATOM 926 O O . TYR A 1 113 ? -16.921 6.753 15.574 1.00 92.19 113 TYR A O 1
ATOM 934 N N . LEU A 1 114 ? -14.834 6.293 14.869 1.00 91.88 114 LEU A N 1
ATOM 935 C CA . LEU A 1 114 ? -14.251 6.194 16.210 1.00 91.88 114 LEU A CA 1
ATOM 936 C C . LEU A 1 114 ? -14.276 7.529 16.968 1.00 91.88 114 LEU A C 1
ATOM 938 O O . LEU A 1 114 ? -14.574 7.532 18.154 1.00 91.88 114 LEU A O 1
ATOM 942 N N . GLU A 1 115 ? -14.023 8.655 16.296 1.00 92.12 115 GLU A N 1
ATOM 943 C CA . GLU A 1 115 ? -14.082 9.995 16.907 1.00 92.12 115 GLU A CA 1
ATOM 944 C C . GLU A 1 115 ? -15.498 10.373 17.378 1.00 92.12 115 GLU A C 1
ATOM 946 O O . GLU A 1 115 ? -15.647 11.158 18.309 1.00 92.12 115 GLU A O 1
ATOM 951 N N . THR A 1 116 ? -16.538 9.817 16.749 1.00 91.81 116 THR A N 1
ATOM 952 C CA . THR A 1 116 ? -17.940 10.034 17.150 1.00 91.81 116 THR A CA 1
ATOM 953 C C . THR A 1 116 ? -18.459 9.034 18.183 1.00 91.81 116 THR A C 1
ATOM 955 O O . THR A 1 116 ? -19.542 9.235 18.731 1.00 91.81 116 THR A O 1
ATOM 958 N N . ALA A 1 117 ? -17.738 7.937 18.425 1.00 90.06 117 ALA A N 1
ATOM 959 C CA . ALA A 1 117 ? -18.143 6.921 19.387 1.00 90.06 117 ALA A CA 1
ATOM 960 C C . ALA A 1 117 ? -17.861 7.385 20.825 1.00 90.06 117 ALA A C 1
ATOM 962 O O . ALA A 1 117 ? -16.932 8.152 21.073 1.00 90.06 117 ALA A O 1
ATOM 963 N N . GLN A 1 118 ? -18.645 6.902 21.793 1.00 88.00 118 GLN A N 1
ATOM 964 C CA . GLN A 1 118 ? -18.339 7.156 23.203 1.00 88.00 118 GLN A CA 1
ATOM 965 C C . GLN A 1 118 ? -17.009 6.472 23.572 1.00 88.00 118 GLN A C 1
ATOM 967 O O . GLN A 1 118 ? -16.825 5.315 23.176 1.00 88.00 118 GLN A O 1
ATOM 972 N N . PRO A 1 119 ? -16.112 7.125 24.339 1.00 83.69 119 PRO A N 1
ATOM 973 C CA . PRO A 1 119 ? -14.749 6.640 24.584 1.00 83.69 119 PRO A CA 1
ATOM 974 C C . PRO A 1 119 ? -14.679 5.201 25.099 1.00 83.69 119 PRO A C 1
ATOM 976 O O . PRO A 1 119 ? -13.890 4.414 24.580 1.00 83.69 119 PRO A O 1
ATOM 979 N N . ASP A 1 120 ? -15.571 4.846 26.027 1.00 87.38 120 ASP A N 1
ATOM 980 C CA . ASP A 1 120 ? -15.607 3.542 26.703 1.00 87.38 120 ASP A CA 1
ATOM 981 C C . ASP A 1 120 ? -16.555 2.531 26.038 1.00 87.38 120 ASP A C 1
ATOM 983 O O . ASP A 1 120 ? -16.748 1.414 26.523 1.00 87.38 120 ASP A O 1
ATOM 987 N N . SER A 1 121 ? -17.180 2.903 24.917 1.00 86.19 121 SER A N 1
ATOM 988 C CA . SER A 1 121 ? -18.123 2.022 24.231 1.00 86.19 121 SER A CA 1
ATOM 989 C C . SER A 1 121 ? -17.417 0.960 23.391 1.00 86.19 121 SER A C 1
ATOM 991 O O . SER A 1 121 ? -16.361 1.187 22.794 1.00 86.19 121 SER A O 1
ATOM 993 N N . ARG A 1 122 ? -18.044 -0.218 23.304 1.00 84.31 122 ARG A N 1
ATOM 994 C CA . ARG A 1 122 ? -17.665 -1.242 22.326 1.00 84.31 122 ARG A CA 1
ATOM 995 C C . ARG A 1 122 ? -18.134 -0.823 20.938 1.00 84.31 122 ARG A C 1
ATOM 997 O O . ARG A 1 122 ? -19.275 -0.406 20.754 1.00 84.31 122 ARG A O 1
ATOM 1004 N N . VAL A 1 123 ? -17.256 -0.981 19.953 1.00 84.56 123 VAL A N 1
ATOM 1005 C CA . VAL A 1 123 ? -17.452 -0.441 18.606 1.00 84.56 123 VAL A CA 1
ATOM 1006 C C . VAL A 1 123 ? -17.882 -1.541 17.635 1.00 84.56 123 VAL A C 1
ATOM 1008 O O . VAL A 1 123 ? -17.109 -2.448 17.325 1.00 84.56 123 VAL A O 1
ATOM 1011 N N . ILE A 1 124 ? -19.094 -1.431 17.084 1.00 85.19 124 ILE A N 1
ATOM 1012 C CA . ILE A 1 124 ? -19.570 -2.301 15.998 1.00 85.19 124 ILE A CA 1
ATOM 1013 C C . ILE A 1 124 ? -19.456 -1.541 14.680 1.00 85.19 124 ILE A C 1
ATOM 1015 O O . ILE A 1 124 ? -20.280 -0.696 14.347 1.00 85.19 124 ILE A O 1
ATOM 1019 N N . VAL A 1 125 ? -18.415 -1.849 13.911 1.00 84.56 125 VAL A N 1
ATOM 1020 C CA . VAL A 1 125 ? -18.113 -1.124 12.672 1.00 84.56 125 VAL A CA 1
ATOM 1021 C C . VAL A 1 125 ? -19.171 -1.395 11.600 1.00 84.56 125 VAL A C 1
ATOM 1023 O O . VAL A 1 125 ? -19.404 -2.560 11.261 1.00 84.56 125 VAL A O 1
ATOM 1026 N N . PRO A 1 126 ? -19.759 -0.349 10.993 1.00 87.38 126 PRO A N 1
ATOM 1027 C CA . PRO A 1 126 ? -20.707 -0.508 9.902 1.00 87.38 126 PRO A CA 1
ATOM 1028 C C . PRO A 1 126 ? -20.131 -1.295 8.720 1.00 87.38 126 PRO A C 1
ATOM 1030 O O . PRO A 1 126 ? -18.989 -1.089 8.297 1.00 87.38 126 PRO A O 1
ATOM 1033 N N . ARG A 1 127 ? -20.960 -2.155 8.114 1.00 88.31 127 ARG A N 1
ATOM 1034 C CA . ARG A 1 127 ? -20.561 -3.016 6.986 1.00 88.31 127 ARG A CA 1
ATOM 1035 C C . ARG A 1 127 ? -19.972 -2.225 5.814 1.00 88.31 127 ARG A C 1
ATOM 1037 O O . ARG A 1 127 ? -18.988 -2.669 5.234 1.00 88.31 127 ARG A O 1
ATOM 1044 N N . HIS A 1 128 ? -20.526 -1.051 5.504 1.00 87.38 128 HIS A N 1
ATOM 1045 C CA . HIS A 1 128 ? -20.058 -0.208 4.399 1.00 87.38 128 HIS A CA 1
ATOM 1046 C C . HIS A 1 128 ? -18.614 0.287 4.589 1.00 87.38 128 HIS A C 1
ATOM 1048 O O . HIS A 1 128 ? -17.891 0.419 3.607 1.00 87.38 128 HIS A O 1
ATOM 1054 N N . ILE A 1 129 ? -18.153 0.485 5.832 1.00 89.06 129 ILE A N 1
ATOM 1055 C CA . ILE A 1 129 ? -16.752 0.838 6.107 1.00 89.06 129 ILE A C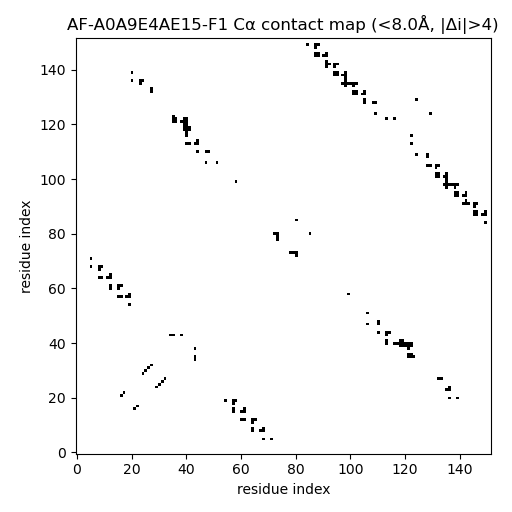A 1
ATOM 1056 C C . ILE A 1 129 ? -15.855 -0.371 5.823 1.00 89.06 129 ILE A C 1
ATOM 1058 O O . ILE A 1 129 ? -14.848 -0.246 5.131 1.00 89.06 129 ILE A O 1
ATOM 1062 N N . ASN A 1 130 ? -16.246 -1.564 6.282 1.00 88.44 130 ASN A N 1
ATOM 1063 C CA . ASN A 1 130 ? -15.464 -2.786 6.065 1.00 88.44 130 ASN A CA 1
ATOM 1064 C C . ASN A 1 130 ? -15.336 -3.166 4.578 1.00 88.44 130 ASN A C 1
ATOM 1066 O O . ASN A 1 130 ? -14.344 -3.795 4.209 1.00 88.44 130 ASN A O 1
ATOM 1070 N N . VAL A 1 131 ? -16.282 -2.782 3.710 1.00 92.88 131 VAL A N 1
ATOM 1071 C CA . VAL A 1 131 ? -16.179 -3.020 2.255 1.00 92.88 131 VAL A CA 1
ATOM 1072 C C . VAL A 1 131 ? -14.892 -2.415 1.688 1.00 92.88 131 VAL A C 1
ATOM 1074 O O . VAL A 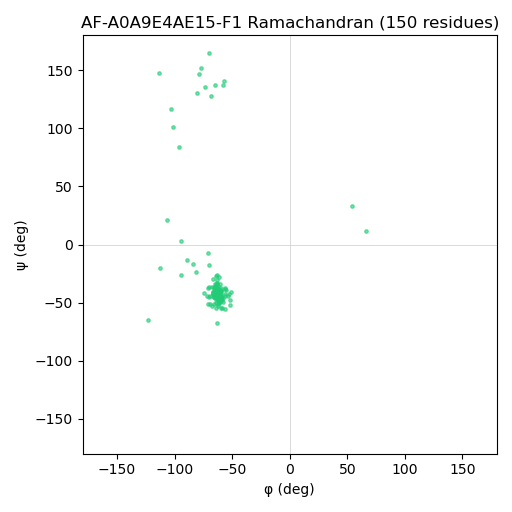1 131 ? -14.187 -3.093 0.946 1.00 92.88 131 VAL A O 1
ATOM 1077 N N . PHE A 1 132 ? -14.514 -1.201 2.100 1.00 93.19 132 PHE A N 1
ATOM 1078 C CA . PHE A 1 132 ? -13.273 -0.569 1.640 1.00 93.19 132 PHE A CA 1
ATOM 1079 C C . PHE A 1 132 ? -12.014 -1.349 2.053 1.00 93.19 132 PHE A C 1
ATOM 1081 O O . PHE A 1 132 ? -11.052 -1.413 1.287 1.00 93.19 132 PHE A O 1
ATOM 1088 N N . GLY A 1 133 ? -12.028 -2.006 3.218 1.00 91.00 133 GLY A N 1
ATOM 1089 C CA . GLY A 1 133 ? -10.954 -2.916 3.630 1.00 91.00 133 GLY A CA 1
ATOM 1090 C C . GLY A 1 133 ? -10.808 -4.106 2.675 1.00 91.00 133 GLY A C 1
ATOM 1091 O O . GLY A 1 133 ? -9.712 -4.392 2.200 1.00 91.00 133 GLY A O 1
ATOM 1092 N N . HIS A 1 134 ? -11.921 -4.740 2.296 1.00 92.38 134 HIS A N 1
ATOM 1093 C CA . HIS A 1 134 ? -11.915 -5.850 1.334 1.00 92.38 134 HIS A CA 1
ATOM 1094 C C . HIS A 1 134 ? -11.500 -5.402 -0.074 1.00 92.38 134 HIS A C 1
ATOM 1096 O O . HIS A 1 134 ? -10.711 -6.084 -0.725 1.00 92.38 134 HIS A O 1
ATOM 1102 N N . LEU A 1 135 ? -11.968 -4.235 -0.530 1.00 95.50 135 LEU A N 1
ATOM 1103 C CA . LEU A 1 135 ? -11.557 -3.657 -1.816 1.00 95.50 135 LEU A CA 1
ATOM 1104 C C . LEU A 1 135 ? -10.056 -3.341 -1.850 1.00 95.50 135 LEU A C 1
ATOM 1106 O O . LEU A 1 135 ? -9.404 -3.539 -2.878 1.00 95.50 135 LEU A O 1
ATOM 1110 N N . THR A 1 136 ? -9.491 -2.909 -0.718 1.00 95.69 136 THR A N 1
ATOM 1111 C CA . THR A 1 136 ? -8.041 -2.733 -0.563 1.00 95.69 136 THR A CA 1
ATOM 1112 C C . THR A 1 136 ? -7.313 -4.065 -0.749 1.00 95.69 136 THR A C 1
ATOM 1114 O O . THR A 1 136 ? -6.356 -4.132 -1.518 1.00 95.69 136 THR A O 1
ATOM 1117 N N . LEU A 1 137 ? -7.772 -5.135 -0.090 1.00 94.88 137 LEU A N 1
ATOM 1118 C CA . LEU A 1 137 ? -7.174 -6.469 -0.224 1.00 94.88 137 LEU A CA 1
ATOM 1119 C C . LEU A 1 137 ? -7.233 -6.976 -1.666 1.00 94.88 137 LEU A C 1
ATOM 1121 O O . LEU A 1 137 ? -6.215 -7.408 -2.203 1.00 94.88 137 LEU A O 1
ATOM 1125 N N . PHE A 1 138 ? -8.397 -6.866 -2.306 1.00 96.06 138 PHE A N 1
ATOM 1126 C CA . PHE A 1 138 ? -8.590 -7.287 -3.691 1.00 96.06 138 PHE A CA 1
ATOM 1127 C C . PHE A 1 138 ? -7.667 -6.526 -4.652 1.00 96.06 138 PHE A C 1
ATOM 1129 O O . PHE A 1 138 ? -6.981 -7.133 -5.471 1.00 96.06 138 PHE A O 1
ATOM 1136 N N . SER A 1 139 ? -7.566 -5.205 -4.491 1.00 95.88 139 SER A N 1
ATOM 1137 C CA . SER A 1 139 ? -6.648 -4.381 -5.288 1.00 95.88 139 SER A CA 1
ATOM 1138 C C . SER A 1 139 ? -5.185 -4.769 -5.054 1.00 95.88 139 SER A C 1
ATOM 1140 O O . SER A 1 139 ? -4.408 -4.836 -6.002 1.00 95.88 139 SER A O 1
ATOM 1142 N N . GLY A 1 140 ? -4.805 -5.095 -3.815 1.00 94.50 140 GLY A N 1
ATOM 1143 C CA . GLY A 1 140 ? -3.462 -5.584 -3.499 1.00 94.50 140 GLY A CA 1
ATOM 1144 C C . GLY A 1 140 ? -3.127 -6.930 -4.153 1.00 94.50 140 GLY A C 1
ATOM 1145 O O . GLY A 1 140 ? -2.006 -7.113 -4.626 1.00 94.50 140 GLY A O 1
ATOM 1146 N N . LEU A 1 141 ? -4.099 -7.840 -4.278 1.00 95.31 141 LEU A N 1
ATOM 1147 C CA . LEU A 1 141 ? -3.920 -9.086 -5.035 1.00 95.31 141 LEU A CA 1
ATOM 1148 C C . LEU A 1 141 ? -3.684 -8.819 -6.528 1.00 95.31 141 LEU A C 1
ATOM 1150 O O . LEU A 1 141 ? -2.829 -9.461 -7.134 1.00 95.31 141 LEU A O 1
ATOM 1154 N N . ILE A 1 142 ? -4.378 -7.834 -7.106 1.00 95.88 142 ILE A N 1
ATOM 1155 C CA . ILE A 1 142 ? -4.152 -7.405 -8.495 1.00 95.88 142 ILE A CA 1
ATOM 1156 C C . ILE A 1 142 ? -2.737 -6.828 -8.665 1.00 95.88 142 ILE A C 1
ATOM 1158 O O . ILE A 1 142 ? -2.038 -7.184 -9.614 1.00 95.88 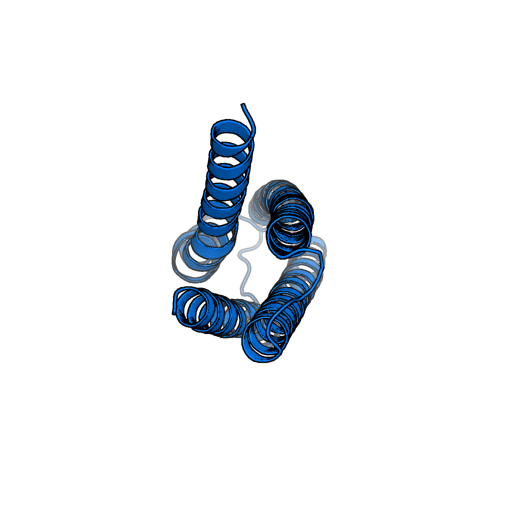142 ILE A O 1
ATOM 1162 N N . VAL A 1 143 ? -2.276 -5.986 -7.729 1.00 95.19 143 VAL A N 1
ATOM 1163 C CA . VAL A 1 143 ? -0.892 -5.467 -7.723 1.00 95.19 143 VAL A CA 1
ATOM 1164 C C . VAL A 1 143 ? 0.117 -6.613 -7.710 1.00 95.19 143 VAL A C 1
ATOM 1166 O O . VAL A 1 143 ? 1.095 -6.579 -8.460 1.00 95.19 143 VAL A O 1
ATOM 1169 N N . PHE A 1 144 ? -0.116 -7.625 -6.873 1.00 92.31 144 PHE A N 1
ATOM 1170 C CA . PHE A 1 144 ? 0.745 -8.800 -6.788 1.00 92.31 144 PHE A CA 1
ATOM 1171 C C . PHE A 1 144 ? 0.748 -9.602 -8.097 1.00 92.31 144 PHE A C 1
ATOM 1173 O O . PHE A 1 144 ? 1.820 -9.940 -8.593 1.00 92.31 144 PHE A O 1
ATOM 1180 N N . ALA A 1 145 ? -0.418 -9.824 -8.710 1.00 93.50 145 ALA A N 1
ATOM 1181 C CA . ALA A 1 145 ? -0.527 -10.508 -9.997 1.00 93.50 145 ALA A CA 1
ATOM 1182 C C . ALA A 1 145 ? 0.267 -9.788 -11.102 1.00 93.50 145 ALA A C 1
ATOM 1184 O O . ALA A 1 145 ? 1.087 -10.413 -11.774 1.00 93.50 145 ALA A O 1
ATOM 1185 N N . PHE A 1 146 ? 0.120 -8.464 -11.241 1.00 93.25 146 PHE A N 1
ATOM 1186 C CA . PHE A 1 146 ? 0.916 -7.699 -12.211 1.00 93.25 146 PHE A CA 1
ATOM 1187 C C . PHE A 1 146 ? 2.413 -7.695 -11.885 1.00 93.25 146 PHE A C 1
ATOM 1189 O O . PHE A 1 146 ? 3.242 -7.707 -12.794 1.00 93.25 146 PHE A O 1
ATOM 1196 N N . ALA A 1 147 ? 2.786 -7.709 -10.603 1.00 89.62 147 ALA A N 1
ATOM 1197 C CA . ALA A 1 147 ? 4.187 -7.822 -10.211 1.00 89.62 147 ALA A CA 1
ATOM 1198 C C . ALA A 1 147 ? 4.814 -9.159 -10.641 1.00 89.62 147 ALA A C 1
ATOM 1200 O O . ALA A 1 147 ? 5.992 -9.176 -10.989 1.00 89.62 147 ALA A O 1
ATOM 1201 N N . LEU A 1 148 ? 4.044 -10.253 -10.647 1.00 89.62 148 LEU A N 1
ATOM 1202 C CA . LEU A 1 148 ? 4.502 -11.549 -11.156 1.00 89.62 148 LEU A CA 1
ATOM 1203 C C . LEU A 1 148 ? 4.655 -11.549 -12.681 1.00 89.62 148 LEU A C 1
ATOM 1205 O O . LEU A 1 148 ? 5.610 -12.132 -13.185 1.00 89.62 148 LEU A O 1
ATOM 1209 N N . LEU A 1 149 ? 3.764 -10.863 -13.403 1.00 88.75 149 LEU A N 1
ATOM 1210 C CA . LEU A 1 149 ? 3.834 -10.754 -14.865 1.00 88.75 149 LEU A CA 1
ATOM 1211 C C . LEU A 1 149 ? 5.053 -9.954 -15.345 1.00 88.75 149 LEU A C 1
ATOM 1213 O O . LEU A 1 149 ? 5.597 -10.263 -16.394 1.00 88.75 149 LEU A O 1
ATOM 1217 N N . LEU A 1 150 ? 5.537 -8.993 -14.551 1.00 82.19 150 LEU A N 1
ATOM 1218 C CA . LEU A 1 150 ? 6.766 -8.234 -14.832 1.00 82.19 150 LEU A CA 1
ATOM 1219 C C . LEU A 1 150 ? 8.065 -9.052 -14.687 1.00 82.19 150 LEU A C 1
ATOM 1221 O O . LEU A 1 150 ? 9.143 -8.524 -14.960 1.00 82.19 150 LEU A O 1
ATOM 1225 N N . ARG A 1 151 ? 7.996 -10.292 -14.182 1.00 66.06 151 ARG A N 1
ATOM 1226 C CA . ARG A 1 151 ? 9.166 -11.169 -14.006 1.00 66.06 151 ARG A CA 1
ATOM 1227 C C . ARG A 1 151 ? 9.534 -11.931 -15.289 1.00 66.06 151 ARG A C 1
ATOM 1229 O O . ARG A 1 151 ? 10.654 -12.436 -15.359 1.00 66.06 151 ARG A O 1
ATOM 1236 N N . ASN A 1 152 ? 8.611 -12.002 -16.248 1.00 43.91 152 ASN A N 1
ATOM 1237 C CA . ASN A 1 152 ? 8.765 -12.675 -17.540 1.00 43.91 152 ASN A CA 1
ATOM 1238 C C . ASN A 1 152 ? 9.056 -11.658 -18.649 1.00 43.91 152 ASN A C 1
ATOM 1240 O O . ASN A 1 152 ? 9.741 -12.055 -19.615 1.00 43.91 152 ASN A O 1
#

Foldseek 3Di:
DLVVVLVVLVVQLVVLLCCQLVVLVCCLPPVVVVCLQPFFLQVVLVVLVVSVVSNVVSLVSNVVSLVVNVVSVCVVVVNDDDPQLVVLSVQLVVLSVQLVVLVVQLSVVSNVQSVPDDRGDRDDDDPVSSVSSVSSNVSSVSSVVSVVVSVD

Sequence (152 aa):
MRTFVELFLRSLHLIAAIVWFGGVVFSTLIAMPIVRQNLPAQDLLEIHNRFRHWIRLMINMLLLTGGIVIFIVAWNSNMELKSEYMIYSAAKLAAFGLMALFWGLYSSFYRRYLETAQPDSRVIVPRHINVFGHLTLFSGLIVFAFALLLRN

Radius of gyration: 18.16 Å; Cα contacts (8 Å, |Δi|>4): 123; chains: 1; bounding box: 49×23×52 Å

Secondary structure (DSSP, 8-state):
-HHHHHHHHHHHHHHHHIIIIIHHHHIIIIIHHHHHHHS-HHHHHHHHHHHHHHHHHHHHHHHHHHHHHHHHHHHHTTT---HHHHHHHHHHHHHHHHHHHHHHHHHHHHHHHHHHS-TTSPP---HHHHHHHHHHHHHHHHHHHHHHHTT-

pLDDT: mean 91.14, std 6.06, range [43.91, 97.25]

Nearest PDB structures (foldseek):
  1ya9-assembly1_A  TM=6.283E-01  e=3.149E+00  Mus musculus
  7uvj-assembly2_B  TM=3.457E-01  e=3.685E+00  Escherichia coli

Solvent-accessible surface area (backbone atoms only — not comparable to full-atom values): 7898 Å² total; per-residue (Å²): 110,71,69,58,54,53,50,49,43,53,49,52,26,49,51,29,47,47,56,42,52,50,43,51,50,44,38,66,74,47,49,46,62,55,48,43,76,75,40,33,26,53,60,51,44,53,54,49,54,55,50,52,52,56,46,54,52,30,52,53,47,34,54,53,35,48,51,50,50,54,49,50,53,27,62,75,43,79,65,61,66,54,66,67,59,52,51,39,51,49,51,25,50,52,29,43,50,51,19,54,48,28,41,48,52,25,53,51,53,49,48,55,53,38,73,72,45,58,55,81,36,78,60,82,78,58,68,76,49,53,48,27,51,53,51,17,52,54,25,46,52,51,25,51,53,32,57,58,60,72,75,112

Mean predicted aligned error: 4.16 Å